Protein AF-A0A2A5LW02-F1 (afdb_monomer)

Sequence (86 aa):
MNNSAYPHTEYRPSTDRNVRLDHHDSVRSHVHQQVRTEVERLERRIEILRLTQAPHVPVMISAYERMIDRKKNFLQKCDLDQQRCY

pLDDT: mean 81.85, std 19.04, range [39.22, 98.69]

Foldseek 3Di:
DDDDPDPPPPPPVPDPPPPPPVPPVVVLVVLLVVLVVVLVVLVVVLVVLVVDPDPCSVVSNVVSVVVSVVSVVVNVVSVVVVVVVD

Solvent-accessible surface area (backbone atoms only — not comparable to full-atom values): 5368 Å² total; per-residue (Å²): 136,91,77,89,80,70,83,76,75,76,78,67,79,88,61,88,73,82,70,69,84,83,70,52,62,71,59,51,52,50,52,52,52,50,51,51,53,51,40,55,53,48,52,56,49,40,56,56,42,74,74,49,94,52,94,64,38,66,62,52,41,58,51,46,50,55,50,40,52,54,48,54,52,48,51,54,51,54,52,53,53,55,68,71,75,112

Structure (mmCIF, N/CA/C/O backbone):
data_AF-A0A2A5LW02-F1
#
_entry.id   AF-A0A2A5LW02-F1
#
loop_
_atom_site.group_PDB
_atom_site.id
_atom_site.type_symbol
_atom_site.label_atom_id
_atom_site.label_alt_id
_atom_site.label_comp_id
_atom_site.label_asym_id
_atom_site.label_entity_id
_atom_site.label_seq_id
_atom_site.pdbx_PDB_ins_code
_atom_site.Cartn_x
_atom_site.Cartn_y
_atom_site.Cartn_z
_atom_site.occupancy
_atom_site.B_iso_or_equiv
_atom_site.auth_seq_id
_atom_site.auth_comp_id
_atom_site.auth_asym_id
_atom_site.auth_atom_id
_atom_site.pdbx_PDB_model_num
ATOM 1 N N . MET A 1 1 ? 50.094 -20.914 -61.009 1.00 39.22 1 MET A N 1
ATOM 2 C CA . MET A 1 1 ? 50.080 -19.589 -60.354 1.00 39.22 1 MET A CA 1
ATOM 3 C C . MET A 1 1 ? 48.681 -19.373 -59.808 1.00 39.22 1 MET A C 1
ATOM 5 O O . MET A 1 1 ? 47.778 -19.061 -60.569 1.00 39.22 1 MET A O 1
ATOM 9 N N . ASN A 1 2 ? 48.492 -19.663 -58.521 1.00 45.84 2 ASN A N 1
ATOM 10 C CA 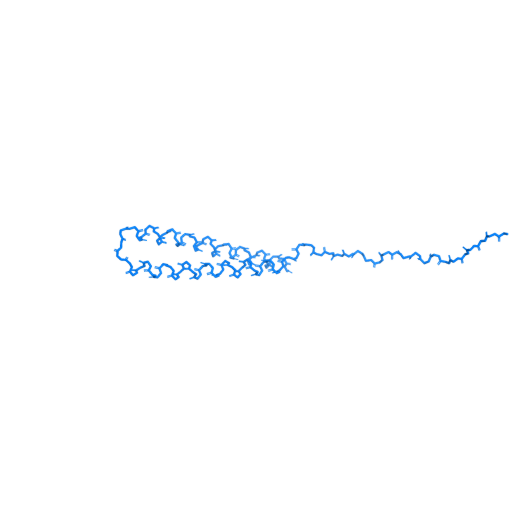. ASN A 1 2 ? 47.223 -19.466 -57.825 1.00 45.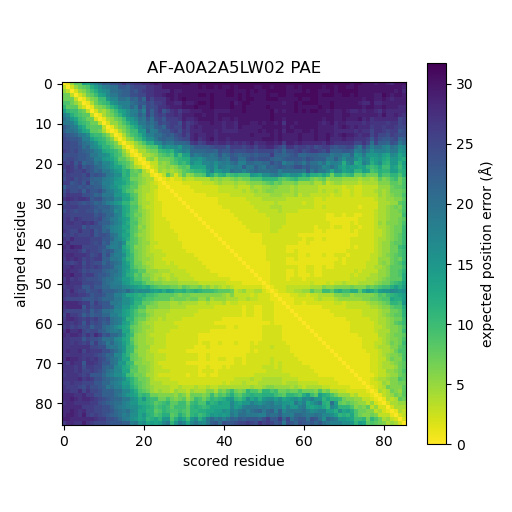84 2 ASN A CA 1
ATOM 11 C C . ASN A 1 2 ? 47.164 -18.016 -57.359 1.00 45.84 2 ASN A C 1
ATOM 13 O O . ASN A 1 2 ? 48.063 -17.610 -56.636 1.00 45.84 2 ASN A O 1
ATOM 17 N N . ASN A 1 3 ? 46.129 -17.269 -57.737 1.00 42.19 3 ASN A N 1
ATOM 18 C CA . ASN A 1 3 ? 45.695 -16.088 -56.994 1.00 42.19 3 ASN A CA 1
ATOM 19 C C . ASN A 1 3 ? 44.191 -15.894 -57.211 1.00 42.19 3 ASN A C 1
ATOM 21 O O . ASN A 1 3 ? 43.736 -15.312 -58.190 1.00 42.19 3 ASN A O 1
ATOM 25 N N . SER A 1 4 ? 43.430 -16.458 -56.275 1.00 52.28 4 SER A N 1
ATOM 26 C CA . SER A 1 4 ? 42.004 -16.226 -56.079 1.00 52.28 4 SER A CA 1
ATOM 27 C C . SER A 1 4 ? 41.817 -14.810 -55.530 1.00 52.28 4 SER A C 1
ATOM 29 O O . SER A 1 4 ? 41.902 -14.599 -54.324 1.00 52.28 4 SER A O 1
ATOM 31 N N . ALA A 1 5 ? 41.584 -13.839 -56.409 1.00 49.41 5 ALA A N 1
ATOM 32 C CA . ALA A 1 5 ? 41.250 -12.469 -56.036 1.00 49.41 5 ALA A CA 1
ATOM 33 C C . ALA A 1 5 ? 39.725 -12.289 -56.027 1.00 49.41 5 ALA A C 1
ATOM 35 O O . ALA A 1 5 ? 39.158 -11.617 -56.884 1.00 49.41 5 ALA A O 1
ATOM 36 N N . TYR A 1 6 ? 39.046 -12.917 -55.066 1.00 54.72 6 TYR A N 1
ATOM 37 C CA . TYR A 1 6 ? 37.721 -12.434 -54.687 1.00 54.72 6 TYR A CA 1
ATOM 38 C C . TYR A 1 6 ? 37.933 -11.170 -53.854 1.00 54.72 6 TYR A C 1
ATOM 40 O O . TYR A 1 6 ? 38.687 -11.233 -52.877 1.00 54.72 6 TYR A O 1
ATOM 48 N N . PRO A 1 7 ? 37.319 -10.027 -54.201 1.00 53.75 7 PRO A N 1
ATOM 49 C CA . PRO A 1 7 ? 37.320 -8.887 -53.307 1.00 53.75 7 PRO A CA 1
ATOM 50 C C . PRO A 1 7 ? 36.592 -9.332 -52.041 1.00 53.75 7 PRO A C 1
ATOM 52 O O . PRO A 1 7 ? 35.387 -9.580 -52.051 1.00 53.75 7 PRO A O 1
ATOM 55 N N . HIS A 1 8 ? 37.345 -9.504 -50.957 1.00 51.91 8 HIS A N 1
ATOM 56 C CA . HIS A 1 8 ? 36.768 -9.636 -49.637 1.00 51.91 8 HIS A C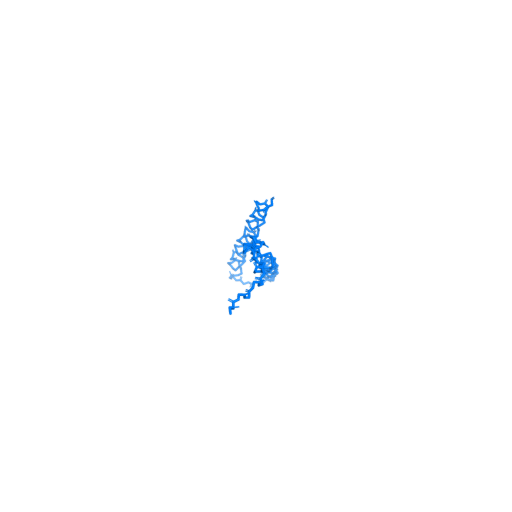A 1
ATOM 57 C C . HIS A 1 8 ? 36.148 -8.272 -49.351 1.00 51.91 8 HIS A C 1
ATOM 59 O O . HIS A 1 8 ? 36.837 -7.337 -48.954 1.00 51.91 8 HIS A O 1
ATOM 65 N N . THR A 1 9 ? 34.862 -8.123 -49.677 1.00 58.41 9 THR A N 1
ATOM 66 C CA . THR A 1 9 ? 34.030 -7.064 -49.122 1.00 58.41 9 THR A CA 1
ATOM 67 C C . THR A 1 9 ? 34.203 -7.181 -47.623 1.00 58.41 9 THR A C 1
ATOM 69 O O . THR A 1 9 ? 33.657 -8.095 -47.004 1.00 58.41 9 THR A O 1
ATOM 72 N N . GLU A 1 10 ? 35.038 -6.307 -47.067 1.00 51.22 10 GLU A N 1
ATOM 73 C CA . GLU A 1 10 ? 35.091 -6.043 -45.647 1.00 51.22 10 GLU A CA 1
ATOM 74 C C . GLU A 1 10 ? 33.654 -5.723 -45.244 1.00 51.22 10 GLU A C 1
ATOM 76 O O . GLU A 1 10 ? 33.154 -4.614 -45.440 1.00 51.22 10 GLU A O 1
ATOM 81 N N . TYR A 1 11 ? 32.959 -6.724 -44.708 1.00 53.34 11 TYR A N 1
ATOM 82 C CA . TYR A 1 11 ? 31.825 -6.508 -43.834 1.00 53.34 11 TYR A CA 1
ATOM 83 C C . TYR A 1 11 ? 32.397 -5.806 -42.607 1.00 53.34 11 TYR A C 1
ATOM 85 O O . TYR A 1 11 ? 32.612 -6.405 -41.558 1.00 53.34 11 TYR A O 1
ATOM 93 N N . ARG A 1 12 ? 32.687 -4.510 -42.747 1.00 56.03 12 ARG A N 1
ATOM 94 C CA . ARG A 1 12 ? 32.755 -3.609 -41.614 1.00 56.03 12 ARG A CA 1
ATOM 95 C C . ARG A 1 12 ? 31.372 -3.741 -40.989 1.00 56.03 12 ARG A C 1
ATOM 97 O O . ARG A 1 12 ? 30.397 -3.436 -41.682 1.00 56.03 12 ARG A O 1
ATOM 104 N N . PRO A 1 13 ? 31.229 -4.262 -39.759 1.00 56.47 13 PRO A N 1
ATOM 105 C CA . PRO A 1 13 ? 29.936 -4.283 -39.116 1.00 56.47 13 PRO A CA 1
ATOM 106 C C . PRO A 1 13 ? 29.595 -2.821 -38.838 1.0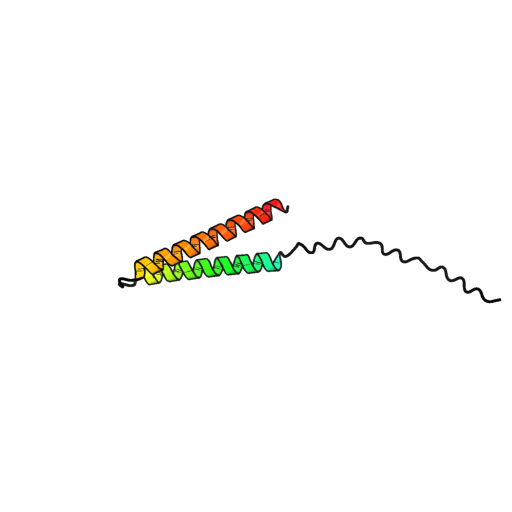0 56.47 13 PRO A C 1
ATOM 108 O O . PRO A 1 13 ? 29.969 -2.242 -37.822 1.00 56.47 13 PRO A O 1
ATOM 111 N N . SER A 1 14 ? 28.941 -2.189 -39.805 1.00 62.50 14 SER A N 1
ATOM 112 C CA . SER A 1 14 ? 28.204 -0.959 -39.622 1.00 62.50 14 SER A CA 1
ATOM 113 C C . SER A 1 14 ? 27.061 -1.316 -38.700 1.00 62.50 14 SER A C 1
ATOM 115 O O . SER A 1 14 ? 26.050 -1.833 -39.151 1.00 62.50 14 SER A O 1
ATOM 117 N N . THR A 1 15 ? 27.293 -1.149 -37.408 1.00 55.41 15 THR A N 1
ATOM 118 C CA . THR A 1 15 ? 26.333 -0.718 -36.398 1.00 55.41 15 THR A CA 1
ATOM 119 C C . THR A 1 15 ? 27.043 -0.906 -35.077 1.00 55.41 15 THR A C 1
ATOM 121 O O . THR A 1 15 ? 27.132 -2.021 -34.562 1.00 55.41 15 THR A O 1
ATOM 124 N N . ASP A 1 16 ? 27.518 0.202 -34.526 1.00 57.91 16 ASP A N 1
ATOM 125 C CA . ASP A 1 16 ? 27.447 0.419 -33.091 1.00 57.91 16 ASP A CA 1
ATOM 126 C C . ASP A 1 16 ? 25.979 0.173 -32.706 1.00 57.91 16 ASP A C 1
ATOM 128 O O . ASP A 1 16 ? 25.112 1.037 -32.857 1.00 57.91 16 ASP A O 1
ATOM 132 N N . ARG A 1 17 ? 25.634 -1.090 -32.425 1.00 62.06 17 ARG A N 1
ATOM 133 C CA . ARG A 1 17 ? 24.307 -1.449 -31.943 1.00 62.06 17 ARG A CA 1
ATOM 134 C C . ARG A 1 17 ? 24.256 -0.828 -30.562 1.00 62.06 17 ARG A C 1
ATOM 136 O O . ARG A 1 17 ? 24.714 -1.434 -29.600 1.00 62.06 17 ARG A O 1
ATOM 143 N N . ASN A 1 18 ? 23.729 0.388 -30.490 1.00 61.62 18 ASN A N 1
ATOM 144 C CA . ASN A 1 18 ? 23.389 1.055 -29.248 1.00 61.62 18 ASN A CA 1
ATOM 145 C C . ASN A 1 18 ? 22.223 0.273 -28.622 1.00 61.62 18 ASN A C 1
ATOM 147 O O . ASN A 1 18 ? 21.048 0.611 -28.761 1.00 61.62 18 ASN A O 1
ATOM 151 N N . VAL A 1 19 ? 22.550 -0.891 -28.060 1.00 62.09 19 VAL A N 1
ATOM 152 C CA . VAL A 1 19 ? 21.614 -1.736 -27.340 1.00 62.09 19 VAL A CA 1
ATOM 153 C C . VAL A 1 19 ? 21.417 -1.057 -25.997 1.00 62.09 19 VAL A C 1
ATOM 155 O O . VAL A 1 19 ? 22.281 -1.121 -25.125 1.00 62.09 19 VAL A O 1
ATOM 158 N N . ARG A 1 20 ? 20.276 -0.386 -25.844 1.00 64.44 20 ARG A N 1
ATOM 159 C CA . ARG A 1 20 ? 19.835 0.201 -24.576 1.00 64.44 20 ARG A CA 1
ATOM 160 C C . ARG A 1 20 ? 19.449 -0.904 -23.597 1.00 64.44 20 ARG A C 1
ATOM 162 O O . ARG A 1 20 ? 18.280 -1.251 -23.447 1.00 64.44 20 ARG A O 1
ATOM 169 N N . LEU A 1 21 ? 20.463 -1.506 -22.978 1.00 70.12 21 LEU A N 1
ATOM 170 C CA . LEU A 1 21 ? 20.321 -2.571 -21.980 1.00 70.12 21 LEU A CA 1
ATOM 171 C C . LEU A 1 21 ? 19.676 -2.079 -20.676 1.00 70.12 21 LEU A C 1
ATOM 173 O O . LEU A 1 21 ? 19.244 -2.892 -19.872 1.00 70.12 21 LEU A O 1
ATOM 177 N N . ASP A 1 22 ? 19.600 -0.765 -20.479 1.00 68.56 22 ASP A N 1
ATOM 178 C CA . ASP A 1 22 ? 19.005 -0.070 -19.337 1.00 68.56 22 ASP A CA 1
ATOM 179 C C . ASP A 1 22 ? 17.473 0.078 -19.432 1.00 68.56 22 ASP A C 1
ATOM 181 O O . ASP A 1 22 ? 16.811 0.461 -18.460 1.00 68.56 22 ASP A O 1
ATOM 185 N N . HIS A 1 23 ? 16.887 -0.232 -20.592 1.00 72.62 23 HIS A N 1
ATOM 186 C CA . HIS A 1 23 ? 15.465 -0.051 -20.851 1.00 72.62 23 HIS A CA 1
ATOM 187 C C . HIS A 1 23 ? 14.657 -1.289 -20.436 1.00 72.62 23 HIS A C 1
ATOM 189 O O . HIS A 1 23 ? 14.400 -2.204 -21.217 1.00 72.62 23 HIS A O 1
ATOM 195 N N . HIS A 1 24 ? 14.255 -1.323 -19.165 1.00 82.12 24 HIS A N 1
ATOM 196 C CA . HIS A 1 24 ? 13.470 -2.412 -18.573 1.00 82.12 24 HIS A CA 1
ATOM 197 C C . HIS A 1 24 ? 11.997 -2.039 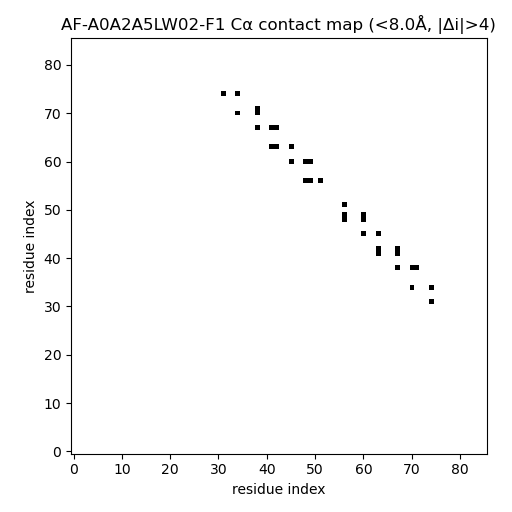-18.364 1.00 82.12 24 HIS A C 1
ATOM 199 O O . HIS A 1 24 ? 11.425 -2.304 -17.306 1.00 82.12 24 HIS A O 1
ATOM 205 N N . ASP A 1 25 ? 11.369 -1.416 -19.356 1.00 80.81 25 ASP A N 1
ATOM 206 C CA . ASP A 1 25 ? 10.008 -0.880 -19.229 1.00 80.81 25 ASP A CA 1
ATOM 207 C C . ASP A 1 25 ? 8.960 -1.947 -18.892 1.00 80.81 25 ASP A C 1
ATOM 209 O O . ASP A 1 25 ? 8.065 -1.700 -18.083 1.00 80.81 25 ASP A O 1
ATOM 213 N N . SER A 1 26 ? 9.106 -3.165 -19.419 1.00 86.38 26 SER A N 1
ATOM 214 C CA . SER A 1 26 ? 8.231 -4.293 -19.075 1.00 86.38 26 SER A CA 1
ATOM 215 C C . SER A 1 26 ? 8.331 -4.672 -17.595 1.00 86.38 26 SER A C 1
ATOM 217 O O . SER A 1 26 ? 7.313 -4.866 -16.932 1.00 86.38 26 SER A O 1
ATOM 219 N N . VAL A 1 27 ? 9.551 -4.718 -17.052 1.00 87.50 27 VAL A N 1
ATOM 220 C CA . VAL A 1 27 ? 9.805 -5.011 -15.635 1.00 87.50 27 VAL A CA 1
ATOM 221 C C . VAL A 1 27 ? 9.274 -3.879 -14.762 1.00 87.50 27 VAL A C 1
ATOM 223 O O . VAL A 1 27 ? 8.590 -4.140 -13.776 1.00 87.50 27 VAL A O 1
ATOM 226 N N . ARG A 1 28 ? 9.534 -2.623 -15.142 1.00 87.12 28 ARG A N 1
ATOM 227 C CA . ARG A 1 28 ? 9.053 -1.438 -14.417 1.00 87.12 28 ARG A CA 1
ATOM 228 C C . ARG A 1 28 ? 7.529 -1.402 -14.367 1.00 87.12 28 ARG A C 1
ATOM 230 O O . ARG A 1 28 ? 6.967 -1.287 -13.283 1.00 87.12 28 ARG A O 1
ATOM 237 N N . SER A 1 29 ? 6.867 -1.580 -15.510 1.00 88.94 29 SER A N 1
ATOM 238 C CA . SER A 1 29 ? 5.405 -1.639 -15.603 1.00 88.94 29 SER A CA 1
ATOM 239 C C . SER A 1 29 ? 4.831 -2.779 -14.757 1.00 88.94 29 SER A C 1
ATOM 241 O O . SER A 1 29 ? 3.884 -2.573 -13.997 1.00 88.94 29 SER A O 1
ATOM 243 N N . HIS A 1 30 ? 5.454 -3.960 -14.807 1.00 92.88 30 HIS A N 1
ATOM 244 C CA . HIS A 1 30 ? 5.037 -5.104 -14.005 1.00 92.88 30 HIS A CA 1
ATOM 245 C C . HIS A 1 30 ? 5.150 -4.835 -12.499 1.00 92.88 30 HIS A C 1
ATOM 247 O O . HIS A 1 30 ? 4.183 -5.034 -11.763 1.00 92.88 30 HIS A O 1
ATOM 253 N N . VAL A 1 31 ? 6.301 -4.335 -12.041 1.00 93.25 31 VAL A N 1
ATOM 254 C CA . VAL A 1 31 ? 6.526 -3.977 -10.632 1.00 93.25 31 VAL A CA 1
ATOM 255 C C . VAL A 1 31 ? 5.531 -2.909 -10.190 1.00 93.25 31 VAL A C 1
ATOM 257 O O . VAL A 1 31 ? 4.922 -3.029 -9.129 1.00 93.25 31 VAL A O 1
ATOM 260 N N . HIS A 1 32 ? 5.313 -1.891 -11.016 1.00 94.31 32 HIS A N 1
ATOM 261 C CA . HIS A 1 32 ? 4.376 -0.816 -10.733 1.00 94.31 32 HIS A CA 1
ATOM 262 C C . HIS A 1 32 ? 2.939 -1.343 -10.567 1.00 94.31 32 HIS A C 1
ATOM 264 O O . HIS A 1 32 ? 2.273 -1.040 -9.573 1.00 94.31 32 HIS A O 1
ATOM 270 N N . GLN A 1 33 ? 2.487 -2.215 -11.473 1.00 95.19 33 GLN A N 1
ATOM 271 C CA . GLN A 1 33 ? 1.173 -2.852 -11.382 1.00 95.19 33 GLN A CA 1
ATOM 272 C C . GLN A 1 33 ? 1.046 -3.757 -10.149 1.00 95.19 33 GLN A C 1
ATOM 274 O O . GLN A 1 33 ? 0.017 -3.731 -9.467 1.00 95.19 33 GLN A O 1
ATOM 279 N N . GLN A 1 34 ? 2.084 -4.530 -9.823 1.00 97.44 34 GLN A N 1
ATOM 280 C CA . GLN A 1 34 ? 2.096 -5.363 -8.620 1.00 97.44 34 GLN A CA 1
ATOM 281 C C . GLN A 1 34 ? 2.003 -4.520 -7.350 1.00 97.44 34 GLN A C 1
ATOM 283 O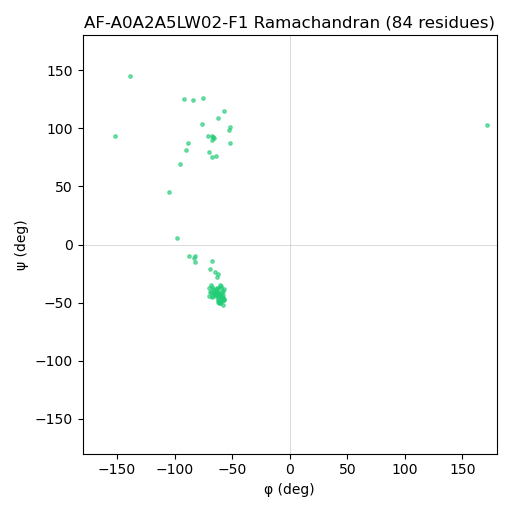 O . GLN A 1 34 ? 1.200 -4.815 -6.468 1.00 97.44 34 GLN A O 1
ATOM 288 N N . VAL A 1 35 ? 2.788 -3.446 -7.251 1.00 97.31 35 VAL A N 1
ATOM 289 C CA . VAL A 1 35 ? 2.771 -2.578 -6.071 1.00 97.31 35 VAL A CA 1
ATOM 290 C C . VAL A 1 35 ? 1.408 -1.904 -5.911 1.00 97.31 35 VAL A C 1
ATOM 292 O O . VAL A 1 35 ? 0.904 -1.871 -4.789 1.00 97.31 35 VAL A O 1
ATOM 295 N N . ARG A 1 36 ? 0.776 -1.447 -7.002 1.00 96.88 36 ARG A N 1
ATOM 296 C CA . ARG A 1 36 ? -0.599 -0.915 -6.980 1.00 96.88 36 ARG A CA 1
ATOM 297 C C . ARG A 1 36 ? -1.612 -1.949 -6.491 1.00 96.88 36 ARG A C 1
ATOM 299 O O . ARG A 1 36 ? -2.349 -1.677 -5.549 1.00 96.88 36 ARG A O 1
ATOM 306 N N . THR A 1 37 ? -1.577 -3.155 -7.055 1.00 98.12 37 THR A N 1
ATOM 307 C CA . THR A 1 37 ? -2.474 -4.257 -6.661 1.00 98.12 37 THR A CA 1
ATOM 308 C C . THR A 1 37 ? -2.317 -4.600 -5.175 1.00 98.12 37 THR A C 1
ATOM 310 O O . THR A 1 37 ? -3.298 -4.807 -4.461 1.00 98.12 37 THR A O 1
ATOM 313 N N . GLU A 1 38 ? -1.082 -4.609 -4.670 1.00 98.44 38 GLU A N 1
ATOM 314 C CA . GLU A 1 38 ? -0.818 -4.851 -3.252 1.00 98.44 38 GLU A CA 1
ATOM 315 C C . GLU A 1 38 ? -1.301 -3.713 -2.347 1.00 98.44 38 GLU A C 1
ATOM 317 O O . GLU A 1 38 ? -1.758 -3.985 -1.238 1.00 98.44 38 GLU A O 1
ATOM 322 N N . VAL A 1 39 ? -1.224 -2.454 -2.790 1.00 98.56 39 VAL A N 1
ATOM 323 C CA . VAL A 1 39 ? -1.808 -1.318 -2.056 1.00 98.56 39 VAL A CA 1
ATOM 324 C C . VAL A 1 39 ? -3.320 -1.494 -1.934 1.00 98.56 39 VAL A C 1
ATOM 326 O O . VAL A 1 39 ? -3.829 -1.478 -0.816 1.00 98.56 39 VAL A O 1
ATOM 329 N N . GLU A 1 40 ? -4.017 -1.772 -3.036 1.00 98.44 40 GLU A N 1
ATOM 330 C CA . GLU A 1 40 ? -5.468 -2.001 -3.023 1.00 98.44 40 GLU A CA 1
ATOM 331 C C . GLU A 1 40 ? -5.866 -3.180 -2.124 1.00 98.44 40 GLU A C 1
ATOM 333 O O . GLU A 1 40 ? -6.905 -3.161 -1.460 1.00 98.44 40 GLU A O 1
ATOM 338 N N . ARG A 1 41 ? -5.049 -4.240 -2.098 1.00 98.56 41 ARG A N 1
ATOM 339 C CA . ARG A 1 41 ? -5.273 -5.403 -1.231 1.00 98.56 41 ARG A CA 1
ATOM 340 C C . ARG A 1 41 ? -5.134 -5.038 0.248 1.00 98.56 41 ARG A C 1
ATOM 342 O O . ARG A 1 41 ? -5.922 -5.511 1.067 1.00 98.56 41 ARG A O 1
ATOM 349 N N . LEU A 1 42 ? -4.141 -4.219 0.596 1.00 98.56 42 LEU A N 1
ATOM 350 C CA . LEU A 1 42 ? -3.933 -3.738 1.963 1.00 98.56 42 LEU A CA 1
ATOM 351 C C . LEU A 1 42 ? -5.051 -2.786 2.403 1.00 98.56 42 LEU A C 1
ATOM 353 O O . LEU A 1 42 ? -5.536 -2.916 3.525 1.00 98.56 42 LEU A O 1
ATOM 357 N N . GLU A 1 43 ? -5.500 -1.890 1.524 1.00 98.56 43 GLU A N 1
ATOM 358 C CA . GLU A 1 43 ? -6.620 -0.975 1.784 1.00 98.56 43 GLU A CA 1
ATOM 359 C C . GLU A 1 43 ? -7.910 -1.761 2.068 1.00 98.56 43 GLU A C 1
ATOM 361 O O . GLU A 1 43 ? -8.500 -1.604 3.139 1.00 98.56 43 GLU A O 1
ATOM 366 N N . ARG A 1 44 ? -8.259 -2.732 1.210 1.00 98.44 44 ARG A N 1
ATOM 367 C CA . ARG A 1 44 ? -9.386 -3.655 1.449 1.00 98.44 44 ARG A CA 1
ATOM 368 C C . ARG A 1 44 ? -9.252 -4.427 2.761 1.00 98.44 44 ARG A C 1
ATOM 370 O O . ARG A 1 44 ? -10.231 -4.660 3.470 1.00 98.44 44 ARG A O 1
ATOM 377 N N . ARG A 1 45 ? -8.036 -4.845 3.126 1.00 98.19 45 ARG A N 1
ATOM 378 C CA . ARG A 1 45 ? -7.807 -5.543 4.399 1.00 98.19 45 ARG A CA 1
ATOM 379 C C . ARG A 1 45 ? -8.041 -4.627 5.601 1.00 98.19 45 ARG A C 1
ATOM 381 O O . ARG A 1 45 ? -8.593 -5.097 6.594 1.00 98.19 45 ARG A O 1
ATOM 388 N N . ILE A 1 46 ? -7.646 -3.356 5.521 1.00 98.25 46 ILE A N 1
ATOM 389 C CA . ILE A 1 46 ? -7.910 -2.358 6.566 1.00 98.25 46 ILE A CA 1
ATOM 390 C C . ILE A 1 46 ? -9.415 -2.134 6.729 1.00 98.25 46 ILE A C 1
ATOM 392 O O . ILE A 1 46 ? -9.888 -2.089 7.861 1.00 98.25 46 ILE A O 1
ATOM 396 N N . GLU A 1 47 ? -10.178 -2.049 5.638 1.00 98.12 47 GLU A N 1
ATOM 397 C CA . GLU A 1 47 ? -11.640 -1.904 5.696 1.00 98.12 47 GLU A CA 1
ATOM 398 C C . GLU A 1 47 ? -12.293 -3.050 6.477 1.00 98.12 47 GLU A C 1
ATOM 400 O O . GLU A 1 47 ? -13.069 -2.807 7.399 1.00 98.12 47 GLU A O 1
ATOM 405 N N . ILE A 1 48 ? -11.906 -4.297 6.191 1.00 97.69 48 ILE A N 1
ATOM 406 C CA . ILE A 1 48 ? -12.391 -5.477 6.926 1.00 97.69 48 ILE A CA 1
ATOM 407 C C . ILE A 1 48 ? -11.983 -5.413 8.404 1.00 97.69 48 ILE A C 1
ATOM 409 O O . ILE A 1 48 ? -12.782 -5.708 9.295 1.00 97.69 48 ILE A O 1
ATOM 413 N N . LEU A 1 49 ? -10.736 -5.023 8.685 1.00 97.25 49 LEU A N 1
ATOM 414 C CA . LEU A 1 49 ? -10.243 -4.898 10.055 1.00 97.25 49 LEU A CA 1
ATOM 415 C C . LEU A 1 49 ? -11.016 -3.841 10.847 1.00 97.25 49 LEU A C 1
ATOM 417 O O . LEU A 1 49 ? -11.319 -4.081 12.009 1.00 97.25 49 LEU A O 1
ATOM 421 N N . ARG A 1 50 ? -11.408 -2.721 10.230 1.00 96.50 50 ARG A N 1
ATOM 422 C CA . ARG A 1 50 ? -12.218 -1.675 10.880 1.00 96.50 50 ARG A CA 1
ATOM 423 C C . ARG A 1 50 ? -13.602 -2.164 11.316 1.00 96.50 50 ARG A C 1
ATOM 425 O O . ARG A 1 50 ? -14.158 -1.613 12.259 1.00 96.50 50 ARG A O 1
ATOM 432 N N . LEU A 1 51 ? -14.135 -3.204 10.674 1.00 97.25 51 LEU A N 1
ATOM 433 C CA . LEU A 1 51 ? -15.393 -3.852 11.068 1.00 97.25 51 LEU A CA 1
ATOM 434 C C . LEU A 1 51 ? -15.208 -4.896 12.183 1.00 97.25 51 LEU A C 1
ATOM 436 O O . LEU A 1 51 ? -16.185 -5.384 12.747 1.00 97.25 51 LEU A O 1
ATOM 440 N N . THR A 1 52 ? -13.967 -5.265 12.502 1.00 95.75 52 THR A N 1
ATOM 441 C CA . THR A 1 52 ? -13.651 -6.321 13.467 1.00 95.75 52 THR A CA 1
ATOM 442 C C . THR A 1 52 ? -13.468 -5.737 14.870 1.00 95.75 52 THR A C 1
ATOM 444 O O . THR A 1 52 ? -12.610 -4.886 15.090 1.00 95.75 52 THR A O 1
ATOM 447 N N . GLN A 1 53 ? -14.214 -6.242 15.857 1.00 88.56 53 GLN A N 1
ATOM 448 C CA . GLN A 1 53 ? -14.039 -5.868 17.267 1.00 88.56 53 GLN A CA 1
ATOM 449 C C . GLN A 1 53 ? -13.039 -6.799 17.961 1.00 88.56 53 GLN A C 1
ATOM 451 O O . GLN A 1 53 ? -13.419 -7.750 18.641 1.00 88.56 53 GLN A O 1
ATOM 456 N N . ALA A 1 54 ? -11.743 -6.536 17.782 1.00 95.31 54 ALA A N 1
ATOM 457 C CA . ALA A 1 54 ? -10.693 -7.245 18.508 1.00 95.31 54 ALA A CA 1
ATOM 458 C C . ALA A 1 54 ? -9.580 -6.290 18.974 1.00 95.31 54 ALA A C 1
ATOM 460 O O . ALA A 1 54 ? -9.224 -5.358 18.253 1.00 95.31 54 ALA A O 1
ATOM 461 N N . PRO A 1 55 ? -8.971 -6.526 20.150 1.00 95.88 55 PRO A N 1
ATOM 462 C CA . PRO A 1 55 ? -8.019 -5.590 20.759 1.00 95.88 55 PRO A CA 1
ATOM 463 C C . PRO A 1 55 ? -6.728 -5.395 19.948 1.00 95.88 55 PRO A C 1
ATOM 465 O O . PRO A 1 55 ? -6.070 -4.368 20.072 1.00 95.88 55 PRO A O 1
ATOM 468 N N . HIS A 1 56 ? -6.359 -6.359 19.099 1.00 95.88 56 HIS A N 1
ATOM 469 C CA . HIS A 1 56 ? -5.144 -6.308 18.278 1.00 95.88 56 HIS A CA 1
ATOM 470 C C . HIS A 1 56 ? -5.340 -5.601 16.923 1.00 95.88 56 HIS A C 1
ATOM 472 O O . HIS A 1 56 ? -4.364 -5.313 16.229 1.00 95.88 56 HIS A O 1
ATOM 478 N N . VAL A 1 57 ? -6.586 -5.304 16.539 1.00 98.00 57 VAL A N 1
ATOM 479 C CA . VAL A 1 57 ? -6.931 -4.682 15.250 1.00 98.00 57 VAL A CA 1
ATOM 480 C C . VAL A 1 57 ? -6.233 -3.335 15.030 1.00 98.00 57 VAL A C 1
ATOM 482 O O . VAL A 1 57 ? -5.657 -3.165 13.953 1.00 98.00 57 VAL A O 1
ATOM 485 N N . PRO A 1 58 ? -6.196 -2.398 16.001 1.00 97.81 58 PRO A N 1
ATOM 486 C CA . PRO A 1 58 ? -5.539 -1.107 15.796 1.00 97.81 58 PRO A CA 1
ATOM 487 C C . PRO A 1 58 ? -4.060 -1.250 15.417 1.00 97.81 58 PRO A C 1
ATOM 489 O O . PRO A 1 58 ? -3.586 -0.583 14.502 1.00 97.81 58 PRO A O 1
ATOM 492 N N . VAL A 1 59 ? -3.345 -2.188 16.049 1.00 98.00 59 VAL A N 1
ATOM 493 C CA . VAL A 1 59 ? -1.929 -2.458 15.750 1.00 98.00 59 VAL A CA 1
ATOM 494 C C . VAL A 1 59 ? -1.752 -2.966 14.318 1.00 98.00 59 VAL A C 1
ATOM 496 O O . VAL A 1 59 ? -0.837 -2.525 13.619 1.00 98.00 59 VAL A O 1
ATOM 499 N N . MET A 1 60 ? -2.631 -3.864 13.859 1.00 98.19 60 MET A N 1
ATOM 500 C CA . MET A 1 60 ? -2.603 -4.373 12.484 1.00 98.19 60 MET A CA 1
ATOM 501 C C . MET A 1 60 ? -2.898 -3.276 11.461 1.00 98.19 60 MET A C 1
ATOM 503 O O . MET A 1 60 ? -2.189 -3.177 10.461 1.00 98.19 60 MET A O 1
ATOM 507 N N . ILE A 1 61 ? -3.904 -2.435 11.724 1.00 98.31 61 ILE A N 1
ATOM 508 C CA . ILE A 1 61 ? -4.245 -1.299 10.861 1.00 98.31 61 ILE A CA 1
ATOM 509 C C . ILE A 1 61 ? -3.033 -0.373 10.730 1.00 98.31 61 ILE A C 1
ATOM 511 O O . ILE A 1 61 ? -2.568 -0.152 9.615 1.00 98.31 61 ILE A O 1
ATOM 515 N N . SER A 1 62 ? -2.427 0.052 11.843 1.00 98.44 62 SER A N 1
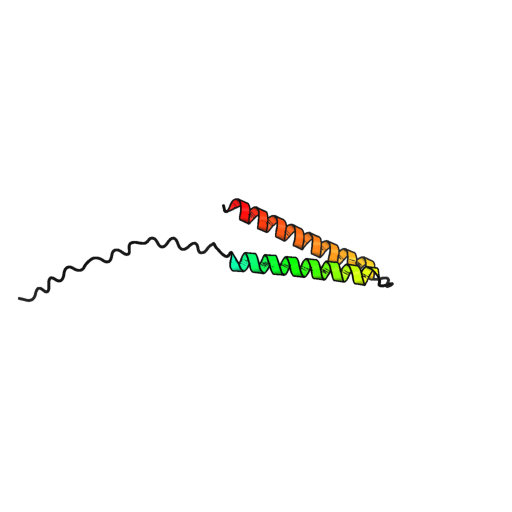ATOM 516 C CA . SER A 1 62 ? -1.242 0.919 11.806 1.00 98.44 62 SER A CA 1
ATOM 517 C C . SER A 1 62 ? -0.030 0.268 11.133 1.00 98.44 62 SER A C 1
ATOM 519 O O . SER A 1 62 ? 0.848 0.961 10.616 1.00 98.44 62 SER A O 1
ATOM 521 N N . ALA A 1 63 ? 0.095 -1.060 11.170 1.00 98.56 63 ALA A N 1
ATOM 522 C CA . ALA A 1 63 ? 1.139 -1.763 10.428 1.00 98.56 63 ALA A CA 1
ATOM 523 C C . ALA A 1 63 ? 0.880 -1.712 8.914 1.00 98.56 63 ALA A C 1
ATOM 525 O O . ALA A 1 63 ? 1.796 -1.413 8.147 1.00 98.56 63 ALA A O 1
ATOM 526 N N . TYR A 1 64 ? -0.360 -1.949 8.483 1.00 98.62 64 TYR A N 1
ATOM 527 C CA . TYR A 1 64 ? -0.732 -1.913 7.070 1.00 98.62 64 TYR A CA 1
ATOM 528 C C . TYR A 1 64 ? -0.725 -0.504 6.482 1.00 98.62 64 TYR A C 1
ATOM 530 O O . TYR A 1 64 ? -0.245 -0.341 5.364 1.00 98.62 64 TYR A O 1
ATOM 538 N N . GLU A 1 65 ? -1.137 0.515 7.235 1.00 98.56 65 GLU A N 1
ATOM 539 C CA . GLU A 1 65 ? -1.017 1.922 6.828 1.00 98.56 65 GLU A CA 1
ATOM 540 C C . GLU A 1 65 ? 0.450 2.274 6.536 1.00 98.56 65 GLU A C 1
ATOM 542 O O . GLU A 1 65 ? 0.778 2.715 5.437 1.00 98.56 65 GLU A O 1
ATOM 547 N N . ARG A 1 66 ? 1.375 1.911 7.437 1.00 98.69 66 ARG A N 1
ATOM 548 C CA . ARG A 1 66 ? 2.821 2.095 7.211 1.00 98.69 66 ARG A CA 1
ATOM 549 C C . ARG A 1 66 ? 3.342 1.344 5.983 1.00 98.69 66 ARG A C 1
ATOM 551 O O . ARG A 1 66 ? 4.271 1.814 5.325 1.00 98.69 66 ARG A O 1
ATOM 558 N N . MET A 1 67 ? 2.803 0.162 5.679 1.00 98.44 67 MET A N 1
ATOM 559 C CA . MET A 1 67 ? 3.167 -0.576 4.463 1.00 98.44 67 MET A CA 1
ATOM 560 C C . MET A 1 67 ? 2.646 0.118 3.203 1.00 98.44 67 MET A C 1
ATOM 562 O O . MET A 1 67 ? 3.378 0.190 2.215 1.00 98.44 67 MET A O 1
ATOM 566 N N . ILE A 1 68 ? 1.416 0.635 3.239 1.00 98.56 68 ILE A N 1
ATOM 567 C CA . ILE A 1 68 ? 0.816 1.402 2.145 1.00 98.56 68 ILE A CA 1
ATOM 568 C C . ILE A 1 68 ? 1.641 2.661 1.8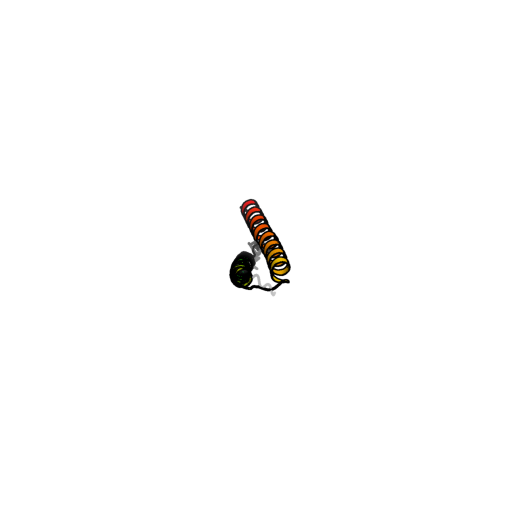79 1.00 98.56 68 ILE A C 1
ATOM 570 O O . ILE A 1 68 ? 2.023 2.882 0.733 1.00 98.56 68 ILE A O 1
ATOM 574 N N . ASP A 1 69 ? 2.002 3.422 2.912 1.00 98.38 69 ASP A N 1
ATOM 575 C CA . ASP A 1 69 ? 2.805 4.640 2.764 1.00 98.38 69 ASP A CA 1
ATOM 576 C C . ASP A 1 69 ? 4.145 4.351 2.088 1.00 98.38 69 ASP A C 1
ATOM 578 O O . ASP A 1 69 ? 4.537 5.022 1.135 1.00 98.38 69 ASP A O 1
ATOM 582 N N . ARG A 1 70 ? 4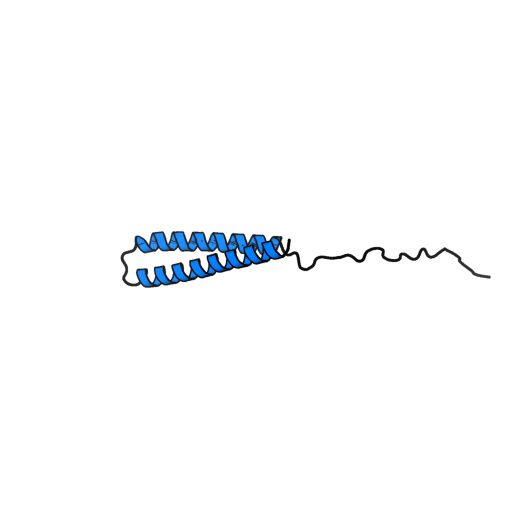.843 3.295 2.522 1.00 98.06 70 ARG A N 1
ATOM 583 C CA . ARG A 1 70 ? 6.108 2.873 1.899 1.00 98.06 70 ARG A CA 1
ATOM 584 C C . ARG A 1 70 ? 5.925 2.488 0.433 1.00 98.06 70 ARG A C 1
ATOM 586 O O . ARG A 1 70 ? 6.762 2.849 -0.389 1.00 98.06 70 ARG A O 1
ATOM 593 N N . LYS A 1 71 ? 4.845 1.777 0.102 1.00 97.75 71 LYS A N 1
ATOM 594 C CA . LYS A 1 71 ? 4.531 1.373 -1.276 1.00 97.75 71 LYS A CA 1
ATOM 595 C C . LYS A 1 71 ? 4.172 2.576 -2.153 1.00 97.75 71 LYS A C 1
ATOM 597 O O . LYS A 1 71 ? 4.709 2.687 -3.248 1.00 97.75 71 LYS A O 1
ATOM 602 N N . LYS A 1 72 ? 3.345 3.506 -1.668 1.00 96.38 72 LYS A N 1
ATOM 603 C CA . LYS A 1 72 ? 2.996 4.748 -2.381 1.00 96.38 72 LYS A CA 1
ATOM 604 C C . LYS A 1 72 ? 4.229 5.629 -2.602 1.00 96.38 72 LYS A C 1
ATOM 606 O O . LYS A 1 72 ? 4.454 6.085 -3.717 1.00 96.38 72 LYS A O 1
ATOM 611 N N . ASN A 1 73 ? 5.080 5.771 -1.586 1.00 96.12 73 ASN A N 1
ATOM 612 C CA . ASN A 1 73 ? 6.350 6.492 -1.700 1.00 96.12 73 ASN A CA 1
ATOM 613 C C . ASN A 1 73 ? 7.313 5.831 -2.697 1.00 96.12 73 ASN A C 1
ATOM 615 O O . ASN A 1 73 ? 8.032 6.529 -3.407 1.00 96.12 73 ASN A O 1
ATOM 619 N N . PHE A 1 74 ? 7.348 4.497 -2.759 1.00 94.38 74 PHE A N 1
ATOM 620 C CA . PHE A 1 74 ? 8.131 3.777 -3.763 1.00 94.38 74 PHE A CA 1
ATOM 621 C C . PHE A 1 74 ? 7.643 4.098 -5.181 1.00 94.38 74 PHE A C 1
ATOM 623 O O . PHE A 1 74 ? 8.459 4.466 -6.018 1.00 94.38 74 PHE A O 1
ATOM 630 N N . LEU A 1 75 ? 6.328 4.044 -5.423 1.00 92.56 75 LEU A N 1
ATOM 631 C CA . LEU A 1 75 ? 5.745 4.388 -6.725 1.00 92.56 75 LEU A CA 1
ATOM 632 C C . LEU A 1 75 ? 6.086 5.822 -7.147 1.00 92.56 75 LEU A C 1
ATOM 634 O O . LEU A 1 75 ? 6.593 6.024 -8.242 1.00 92.56 75 LEU A O 1
ATOM 638 N N . GLN A 1 76 ? 5.913 6.797 -6.248 1.00 91.12 76 GLN A N 1
ATOM 639 C CA . GLN A 1 76 ? 6.253 8.197 -6.525 1.00 91.12 76 GLN A CA 1
ATOM 640 C C . GLN A 1 76 ? 7.724 8.375 -6.914 1.00 91.12 76 GLN A C 1
ATOM 642 O O . GLN A 1 76 ? 8.033 9.102 -7.852 1.00 91.12 76 GLN A O 1
ATOM 647 N N . LYS A 1 77 ? 8.644 7.712 -6.205 1.00 88.94 77 LYS A N 1
ATOM 648 C CA . LYS A 1 77 ? 10.075 7.771 -6.533 1.00 88.94 77 LYS A CA 1
ATOM 649 C C . LYS A 1 77 ? 10.371 7.133 -7.889 1.00 88.94 77 LYS A C 1
ATOM 651 O O . LYS A 1 77 ? 11.110 7.721 -8.669 1.00 88.94 77 LYS A O 1
ATOM 656 N N . CYS A 1 78 ? 9.766 5.983 -8.184 1.00 82.25 78 CYS A N 1
ATOM 657 C CA . CYS A 1 78 ? 9.920 5.327 -9.480 1.00 82.25 78 CYS A CA 1
ATOM 658 C C . CYS A 1 78 ? 9.397 6.185 -10.642 1.00 82.25 78 CYS A C 1
ATOM 660 O O . CYS A 1 78 ? 10.060 6.259 -11.674 1.00 82.25 78 CYS A O 1
ATOM 662 N N . ASP A 1 79 ? 8.260 6.863 -10.470 1.00 81.50 79 ASP A N 1
ATOM 663 C CA . ASP A 1 79 ? 7.698 7.756 -11.490 1.00 81.50 79 ASP A CA 1
ATOM 664 C C . ASP A 1 79 ? 8.604 8.981 -11.728 1.00 81.50 79 ASP A C 1
ATOM 666 O O . ASP A 1 79 ? 8.841 9.375 -12.872 1.00 81.50 79 ASP A O 1
ATOM 670 N N . LEU A 1 80 ? 9.178 9.551 -10.660 1.00 70.62 80 LEU A N 1
ATOM 671 C CA . LEU A 1 80 ? 10.139 10.658 -10.753 1.00 70.62 80 LEU A CA 1
ATOM 672 C C . LEU A 1 80 ? 11.428 10.255 -11.483 1.00 70.62 80 LEU A C 1
ATOM 674 O O . LEU A 1 80 ? 11.963 11.047 -12.259 1.00 70.62 80 LEU A O 1
ATOM 678 N N . ASP A 1 81 ? 11.923 9.035 -11.261 1.00 67.19 81 ASP A N 1
ATOM 679 C CA . ASP A 1 81 ? 13.082 8.507 -11.986 1.00 67.19 81 ASP A CA 1
ATOM 680 C C . ASP A 1 81 ? 12.757 8.278 -13.469 1.00 67.19 81 ASP A C 1
ATOM 682 O O . ASP A 1 81 ? 13.587 8.564 -14.330 1.00 67.19 81 ASP A O 1
ATOM 686 N N . GLN A 1 82 ? 11.534 7.845 -13.795 1.00 62.44 82 GLN A N 1
ATOM 687 C CA . GLN A 1 82 ? 11.091 7.724 -15.184 1.00 62.44 82 GLN A CA 1
ATOM 688 C C . GLN A 1 82 ? 11.081 9.086 -15.888 1.00 62.44 82 GLN A C 1
ATOM 690 O O . GLN A 1 82 ? 11.565 9.191 -17.010 1.00 62.44 82 GLN A O 1
ATOM 695 N N . GLN A 1 83 ? 10.596 10.133 -15.220 1.00 61.09 83 GLN A N 1
ATOM 696 C CA . GLN A 1 83 ? 10.515 11.485 -15.775 1.00 61.09 83 GLN A CA 1
ATOM 697 C C . GLN A 1 83 ? 11.888 12.154 -15.964 1.00 61.09 83 GLN A C 1
ATOM 699 O O . GLN A 1 83 ? 12.009 13.075 -16.763 1.00 61.09 83 GLN A O 1
ATOM 704 N N . ARG A 1 84 ? 12.927 11.686 -15.258 1.00 57.91 84 ARG A N 1
ATOM 705 C CA . ARG A 1 84 ? 14.324 12.129 -15.426 1.00 57.91 84 ARG A CA 1
ATOM 706 C C . ARG A 1 84 ? 15.063 11.439 -16.576 1.00 57.91 84 ARG A C 1
ATOM 708 O O . ARG A 1 84 ? 16.144 11.890 -16.942 1.00 57.91 84 ARG A O 1
ATOM 715 N N . CYS A 1 85 ? 14.531 10.334 -17.096 1.00 52.28 85 CYS A N 1
ATOM 716 C CA . CYS A 1 85 ? 15.150 9.541 -18.163 1.00 52.28 85 CYS A CA 1
ATOM 717 C C . CYS A 1 85 ? 14.596 9.842 -19.572 1.00 52.28 85 CYS A C 1
ATOM 719 O O . CYS A 1 85 ? 14.979 9.147 -20.518 1.00 52.28 85 CYS A O 1
ATOM 721 N N . TYR A 1 86 ? 13.714 10.838 -19.699 1.00 45.53 86 TYR A N 1
ATOM 722 C CA . TYR A 1 86 ? 13.222 11.415 -20.956 1.00 45.53 86 TYR A CA 1
ATOM 723 C C . TYR A 1 86 ? 13.758 12.837 -21.117 1.00 45.53 86 TYR A C 1
ATOM 725 O O . TYR A 1 86 ? 14.012 13.221 -22.279 1.00 45.53 86 TYR A O 1
#

Secondary structure (DSSP, 8-state):
--------------------TT--HHHHHHHHHHHHHHHHHHHHHHHHHHT---TTHHHHHHHHHHHHHHHHHHHHHHHHHHHH--

Mean predicted aligned error: 11.87 Å

Nearest PDB structures (foldseek):
  6jyi-assembly1_B  TM=8.870E-01  e=8.766E-01  Bacillus cereus ATCC 14579
  6kgq-assembly1_A  TM=7.987E-01  e=2.449E+00  Homo sapiens

Radius of gyration: 27.41 Å; Cα contacts (8 Å, |Δi|>4): 17; chains: 1; bounding box: 66×32×81 Å